Protein AF-A0A3D5SS56-F1 (afdb_monomer)

Mean predicted aligned error: 7.69 Å

Nearest PDB structures (foldseek):
  3blv-assembly1_C  TM=4.371E-01  e=1.198E-01  Saccharomyces cerevisiae
  8yqt-assembly1_D  TM=2.907E-01  e=1.670E+00  African swine fever virus
  7dy1-assembly1_D  TM=4.171E-01  e=3.932E+00  Thermosynechococcus vestitus BP-1
  4tl6-assembly1_B-2  TM=4.174E-01  e=7.598E+00  Synechococcus elongatus PCC 7942 = FACHB-805
  8db3-assembly1_C-2  TM=3.873E-01  e=9.258E+00  Cereibacter sphaeroides

Structure (mmCIF, N/CA/C/O backbone):
data_AF-A0A3D5SS56-F1
#
_entry.id   AF-A0A3D5SS56-F1
#
loop_
_atom_site.group_PDB
_atom_site.id
_atom_site.type_symbol
_atom_site.label_atom_id
_atom_site.label_alt_id
_atom_site.label_comp_id
_atom_site.label_asym_id
_atom_site.label_entity_id
_atom_site.label_seq_id
_atom_site.pdbx_PDB_ins_code
_atom_site.Cartn_x
_atom_site.Cartn_y
_atom_site.Cartn_z
_atom_site.occupancy
_atom_site.B_iso_or_equiv
_atom_site.auth_seq_id
_atom_site.auth_comp_id
_atom_site.auth_asym_id
_atom_site.auth_atom_id
_atom_site.pdbx_PDB_model_num
ATOM 1 N N . ILE A 1 1 ? -14.091 22.651 26.060 1.00 47.41 1 ILE A N 1
ATOM 2 C CA . ILE A 1 1 ? -13.361 22.319 24.807 1.00 47.41 1 ILE A CA 1
ATOM 3 C C . ILE A 1 1 ? -12.218 21.320 25.071 1.00 47.41 1 ILE A C 1
ATOM 5 O O . ILE A 1 1 ? -12.103 20.343 24.344 1.00 47.41 1 ILE A O 1
ATOM 9 N N . THR A 1 2 ? -11.465 21.450 26.170 1.00 50.41 2 THR A N 1
ATOM 10 C CA . THR A 1 2 ? -10.334 20.564 26.539 1.00 50.41 2 THR A CA 1
ATOM 11 C C . THR A 1 2 ? -10.692 19.084 26.781 1.00 50.41 2 THR A C 1
ATOM 13 O O . THR A 1 2 ? -9.918 18.195 26.436 1.00 50.41 2 THR A O 1
ATOM 16 N N . HIS A 1 3 ? -11.881 18.785 27.316 1.00 50.47 3 HIS A N 1
ATOM 17 C CA . HIS A 1 3 ? -12.261 17.410 27.681 1.00 50.47 3 HIS A CA 1
ATOM 18 C C . HIS A 1 3 ? -12.561 16.500 26.471 1.00 50.47 3 HIS A C 1
ATOM 20 O O . HIS A 1 3 ? -12.298 15.299 26.514 1.00 50.47 3 HIS A O 1
ATOM 26 N N . SER A 1 4 ? -13.074 17.065 25.372 1.00 55.06 4 SER A N 1
ATOM 27 C CA . SER A 1 4 ? -13.417 16.308 24.159 1.00 55.06 4 SER A CA 1
ATOM 28 C C . SER A 1 4 ? -12.174 15.941 23.343 1.00 55.06 4 SER A C 1
ATOM 30 O O . SER A 1 4 ? -12.079 14.816 22.855 1.00 55.06 4 SER A O 1
ATOM 32 N N . MET A 1 5 ? -11.185 16.841 23.268 1.00 58.41 5 MET A N 1
ATOM 33 C CA . MET A 1 5 ? -9.924 16.609 22.548 1.00 58.41 5 MET A CA 1
ATOM 34 C C . MET A 1 5 ? -9.080 15.501 23.184 1.00 58.41 5 MET A C 1
ATOM 36 O O . MET A 1 5 ? -8.569 14.641 22.468 1.00 58.41 5 MET A O 1
ATOM 40 N N . SER A 1 6 ? -9.019 15.452 24.520 1.00 63.62 6 SER A N 1
ATOM 41 C CA . SER A 1 6 ? -8.354 14.366 25.258 1.00 63.62 6 SER A CA 1
ATOM 42 C C . SER A 1 6 ? -8.931 12.989 24.894 1.00 63.62 6 SER A C 1
ATOM 44 O O . SER A 1 6 ? -8.192 12.034 24.649 1.00 63.62 6 SER A O 1
ATOM 46 N N . SER A 1 7 ? -10.259 12.898 24.739 1.00 73.94 7 SER A N 1
ATOM 47 C CA . SER A 1 7 ? -10.921 11.643 24.368 1.00 73.94 7 SER A CA 1
ATOM 48 C C . SER A 1 7 ? -10.642 11.204 22.923 1.00 73.94 7 SER A C 1
ATOM 50 O O . SER A 1 7 ? -10.479 10.011 22.669 1.00 73.94 7 SER A O 1
ATOM 52 N N . SER A 1 8 ? -10.552 12.144 21.976 1.00 79.88 8 SER A N 1
ATOM 53 C CA . SER A 1 8 ? -10.273 11.849 20.563 1.00 79.88 8 SER A CA 1
ATOM 54 C C . SER A 1 8 ? -8.823 11.417 20.347 1.00 79.88 8 SER A C 1
ATOM 56 O O . SER A 1 8 ? -8.581 10.418 19.673 1.00 79.88 8 SER A O 1
ATOM 58 N N . VAL A 1 9 ? -7.869 12.109 20.979 1.00 83.06 9 VAL A N 1
ATOM 59 C CA . VAL A 1 9 ? -6.441 11.747 20.958 1.00 83.06 9 VAL A CA 1
ATOM 60 C C . VAL A 1 9 ? -6.220 10.379 21.606 1.00 83.06 9 VAL A C 1
ATOM 62 O O . VAL A 1 9 ? -5.523 9.535 21.043 1.00 83.06 9 VAL A O 1
ATOM 65 N N . GLY A 1 10 ? -6.880 10.112 22.739 1.00 82.12 10 GLY A N 1
ATOM 66 C CA . GLY A 1 10 ? -6.831 8.808 23.404 1.00 82.12 10 GLY A CA 1
ATOM 67 C C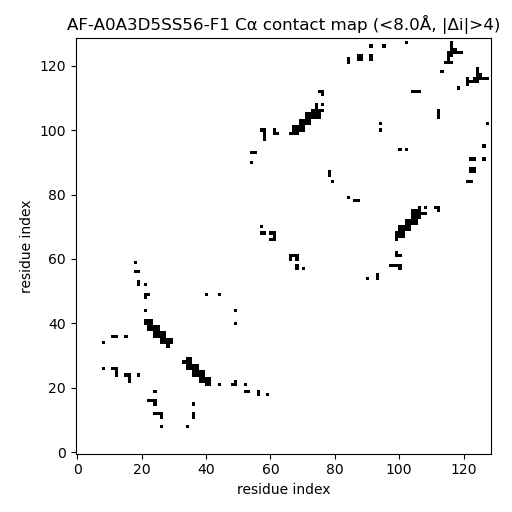 . GLY A 1 10 ? -7.354 7.669 22.522 1.00 82.12 10 GLY A C 1
ATOM 68 O O . GLY A 1 10 ? -6.677 6.654 22.361 1.00 82.12 10 GLY A O 1
ATOM 69 N N . LYS A 1 11 ? -8.515 7.857 21.878 1.00 84.31 11 LYS A N 1
ATOM 70 C CA . LYS A 1 11 ? -9.088 6.880 20.931 1.00 84.31 11 LYS A CA 1
ATOM 71 C C . LYS A 1 11 ? -8.197 6.646 19.713 1.00 84.31 11 LYS A C 1
ATOM 73 O O . LYS A 1 11 ? -8.113 5.516 19.223 1.00 84.31 11 LYS A O 1
ATOM 78 N N . LEU A 1 12 ? -7.551 7.700 19.215 1.00 84.00 12 LEU A N 1
ATOM 79 C CA . LEU A 1 12 ? -6.628 7.613 18.090 1.00 84.00 12 LEU A CA 1
ATOM 80 C C . LEU A 1 12 ? -5.409 6.764 18.477 1.00 84.00 12 LEU A C 1
ATOM 82 O O . LEU A 1 12 ? -5.118 5.781 17.800 1.00 84.00 12 LEU A O 1
ATOM 86 N N . LEU A 1 13 ? -4.779 7.047 19.622 1.00 86.50 13 LEU A N 1
ATOM 87 C CA . LEU A 1 13 ? -3.652 6.265 20.136 1.00 86.50 13 LEU A CA 1
ATOM 88 C C . LEU A 1 13 ? -4.022 4.793 20.388 1.00 86.50 13 LEU A C 1
ATOM 90 O O . LEU A 1 13 ? -3.267 3.895 20.017 1.00 86.50 13 LEU A O 1
ATOM 94 N N . GLU A 1 14 ? -5.186 4.527 20.986 1.00 86.88 14 GLU A N 1
ATOM 95 C CA . GLU A 1 14 ? -5.681 3.162 21.211 1.00 86.88 14 GLU A CA 1
ATOM 96 C C . GLU A 1 14 ? -5.901 2.421 19.885 1.00 86.88 14 GLU A C 1
ATOM 98 O O . GLU A 1 14 ? -5.541 1.251 19.738 1.00 86.88 14 GLU A O 1
ATOM 103 N N . THR A 1 15 ? -6.438 3.119 18.884 1.00 85.00 15 THR A N 1
ATOM 104 C CA . THR A 1 15 ? -6.607 2.569 17.539 1.00 85.00 15 THR A CA 1
ATOM 105 C C . THR A 1 15 ? -5.258 2.244 16.905 1.00 85.00 15 THR A C 1
ATOM 107 O O . THR A 1 15 ? -5.112 1.143 16.379 1.00 85.00 15 THR A O 1
ATOM 110 N N . GLY A 1 16 ? -4.266 3.130 17.030 1.00 84.31 16 GLY A N 1
ATOM 111 C CA . GLY A 1 16 ? -2.897 2.882 16.576 1.00 84.31 16 GLY A CA 1
ATOM 112 C C . GLY A 1 16 ? -2.292 1.636 17.223 1.00 84.31 16 GLY A C 1
ATOM 113 O O . GLY A 1 16 ? -1.866 0.729 16.516 1.00 84.31 16 GLY A O 1
ATOM 114 N N . LYS A 1 17 ? -2.341 1.528 18.557 1.00 86.19 17 LYS A N 1
ATOM 115 C CA . LYS A 1 17 ? -1.808 0.364 19.297 1.00 86.19 17 LYS A CA 1
ATOM 116 C C . LYS A 1 17 ? -2.480 -0.952 18.906 1.00 86.19 17 LYS A C 1
ATOM 118 O O . LYS A 1 17 ? -1.836 -1.994 18.877 1.00 86.19 17 LYS A O 1
ATOM 123 N N . ARG A 1 18 ? -3.781 -0.912 18.616 1.00 85.69 18 ARG A N 1
ATOM 124 C CA . ARG A 1 18 ? -4.559 -2.092 18.223 1.00 85.69 18 ARG A CA 1
ATOM 125 C C . ARG A 1 18 ? -4.282 -2.538 16.787 1.00 85.69 18 ARG A C 1
ATOM 127 O O . ARG A 1 18 ? -4.403 -3.724 16.499 1.00 85.69 18 ARG A O 1
ATOM 134 N N . LEU A 1 19 ? -4.000 -1.599 15.885 1.00 82.75 19 LEU A N 1
ATOM 135 C CA . LEU A 1 19 ? -3.706 -1.902 14.482 1.00 82.75 19 LEU A CA 1
ATOM 136 C C . LEU A 1 19 ? -2.243 -2.305 14.276 1.00 82.75 19 LEU A C 1
ATOM 138 O O . LEU A 1 19 ? -1.982 -3.193 13.467 1.00 82.75 19 LEU A O 1
ATOM 142 N N . PHE A 1 20 ? -1.331 -1.680 15.024 1.00 83.31 20 PHE A N 1
ATOM 143 C CA . PHE A 1 20 ? 0.111 -1.809 14.850 1.00 83.31 20 PHE A CA 1
ATOM 144 C C . PHE A 1 20 ? 0.794 -2.211 16.162 1.00 83.31 20 PHE A C 1
ATOM 146 O O . PHE A 1 20 ? 1.319 -1.380 16.899 1.00 83.31 20 PHE A O 1
ATOM 153 N N . SER A 1 21 ? 0.777 -3.507 16.450 1.00 79.88 21 SER A N 1
ATOM 154 C CA . SER A 1 21 ? 1.382 -4.118 17.637 1.00 79.88 21 SER A CA 1
ATOM 155 C C . SER A 1 21 ? 2.915 -4.129 17.614 1.00 79.88 21 SER A C 1
ATOM 157 O O . SER A 1 21 ? 3.540 -4.117 18.674 1.00 79.88 21 SER A O 1
ATOM 159 N N . ASN A 1 22 ? 3.528 -4.116 16.425 1.00 81.06 22 ASN A N 1
ATOM 160 C CA . ASN A 1 22 ? 4.983 -4.099 16.262 1.00 81.06 22 ASN A CA 1
ATOM 161 C C . ASN A 1 22 ? 5.566 -2.692 16.095 1.00 81.06 22 ASN A C 1
ATOM 163 O O . ASN A 1 22 ? 6.790 -2.533 16.130 1.00 81.06 22 ASN A O 1
ATOM 167 N N . LEU A 1 23 ? 4.712 -1.683 15.917 1.00 81.19 23 LEU A N 1
ATOM 168 C CA . LEU A 1 23 ? 5.110 -0.280 15.902 1.00 81.19 23 LEU A CA 1
ATOM 169 C C . LEU A 1 23 ? 4.882 0.344 17.281 1.00 81.19 23 LEU A C 1
ATOM 171 O O . LEU A 1 23 ? 4.079 -0.124 18.084 1.00 81.19 23 LEU A O 1
ATOM 175 N N . ALA A 1 24 ? 5.599 1.427 17.553 1.00 84.06 24 ALA A N 1
ATOM 176 C CA . ALA A 1 24 ? 5.411 2.278 18.717 1.00 84.06 24 ALA A CA 1
ATOM 177 C C . ALA A 1 24 ? 4.652 3.546 18.284 1.00 84.06 24 ALA A C 1
ATOM 179 O O . ALA A 1 24 ? 5.295 4.559 17.993 1.00 84.06 24 ALA A O 1
ATOM 180 N N . PRO A 1 25 ? 3.308 3.500 18.174 1.00 86.31 25 PRO A N 1
ATOM 181 C CA . PRO A 1 25 ? 2.522 4.667 17.808 1.00 86.31 25 PRO A CA 1
ATOM 182 C C . PRO A 1 25 ? 2.566 5.722 18.917 1.00 86.31 25 PRO A C 1
ATOM 184 O O . PRO A 1 25 ? 2.384 5.413 20.099 1.00 86.31 25 PRO A O 1
ATOM 187 N N . SER A 1 26 ? 2.738 6.976 18.526 1.00 87.44 26 SER A N 1
ATOM 188 C CA . SER A 1 26 ? 2.577 8.169 19.352 1.00 87.44 26 SER A CA 1
ATOM 189 C C . SER A 1 26 ? 1.642 9.150 18.645 1.00 87.44 26 SER A C 1
ATOM 191 O O . SER A 1 26 ? 1.452 9.081 17.433 1.00 87.44 26 SER A O 1
ATOM 193 N N . VAL A 1 27 ? 1.002 10.035 19.406 1.00 88.69 27 VAL A N 1
ATOM 194 C CA . VAL A 1 27 ? 0.148 11.087 18.845 1.00 88.69 27 VAL A CA 1
ATOM 195 C C . VAL A 1 27 ? 0.680 12.432 19.312 1.00 88.69 27 VAL A C 1
ATOM 197 O O . VAL A 1 27 ? 0.893 12.628 20.510 1.00 88.69 27 VAL A O 1
ATOM 200 N N . THR A 1 28 ? 0.906 13.330 18.365 1.00 87.56 28 THR A N 1
ATOM 201 C CA . THR A 1 28 ? 1.308 14.724 18.564 1.00 87.56 28 THR A CA 1
ATOM 202 C C . THR A 1 28 ? 0.200 15.644 18.060 1.00 87.56 28 THR A C 1
ATOM 204 O O . THR A 1 28 ? -0.781 15.191 17.470 1.00 87.56 28 THR A O 1
ATOM 207 N N . ILE A 1 29 ? 0.308 16.934 18.352 1.00 86.25 29 ILE A N 1
ATOM 208 C CA . ILE A 1 29 ? -0.568 17.963 17.792 1.00 86.25 29 ILE A CA 1
ATOM 209 C C . ILE A 1 29 ? 0.329 18.858 16.941 1.00 86.25 29 ILE A C 1
ATOM 211 O O . ILE A 1 29 ? 1.375 19.284 17.434 1.00 86.25 29 ILE A O 1
ATOM 215 N N . ASP A 1 30 ? -0.047 19.079 15.685 1.00 85.38 30 ASP A N 1
ATOM 216 C CA . ASP A 1 30 ? 0.683 19.966 14.778 1.00 85.38 30 ASP A CA 1
ATOM 217 C C . ASP A 1 30 ? 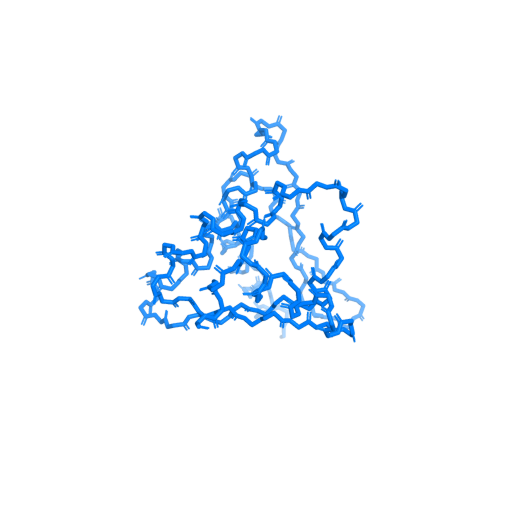0.447 21.453 15.112 1.00 85.38 30 ASP A C 1
ATOM 219 O O . ASP A 1 30 ? -0.326 21.806 16.010 1.00 85.38 30 ASP A O 1
ATOM 223 N N . GLU A 1 31 ? 1.122 22.350 14.389 1.00 85.06 31 GLU A N 1
ATOM 224 C CA . GLU A 1 31 ? 1.011 23.804 14.594 1.00 85.06 31 GLU A CA 1
ATOM 225 C C . GLU A 1 31 ? -0.405 24.353 14.324 1.00 85.06 31 GLU A C 1
ATOM 227 O O . GLU A 1 31 ? -0.760 25.436 14.788 1.00 85.06 31 GLU A O 1
ATOM 232 N N . GLU A 1 32 ? -1.244 23.587 13.625 1.00 87.06 32 GLU A N 1
ATOM 233 C CA . GLU A 1 32 ? -2.618 23.930 13.251 1.00 87.06 32 GLU A CA 1
ATOM 234 C C . GLU A 1 32 ? -3.649 23.342 14.231 1.00 87.06 32 GLU A C 1
ATOM 236 O O . GLU A 1 32 ? -4.860 23.521 14.060 1.00 87.06 32 GLU A O 1
ATOM 241 N N . GLY A 1 33 ? -3.188 22.648 15.276 1.00 83.00 33 GLY A N 1
ATOM 242 C CA . GLY A 1 33 ? -4.034 22.031 16.291 1.00 83.00 33 GLY A CA 1
ATOM 243 C C . GLY A 1 33 ? -4.641 20.689 15.874 1.00 83.00 33 GLY A C 1
ATOM 244 O O . GLY A 1 33 ? -5.535 20.189 16.569 1.00 83.00 33 GLY A O 1
ATOM 245 N N . LYS A 1 34 ? -4.196 20.088 14.764 1.00 84.00 34 LYS A N 1
ATOM 246 C CA . LYS A 1 34 ? -4.678 18.784 14.298 1.00 84.00 34 LYS A CA 1
ATOM 247 C C . LYS A 1 34 ? -3.840 17.658 14.915 1.00 84.00 34 LYS A C 1
ATOM 249 O O . LYS A 1 34 ? -2.624 17.777 15.051 1.00 84.00 34 LYS A O 1
ATOM 254 N N . PRO A 1 35 ? -4.477 16.545 15.318 1.00 83.19 35 PRO A N 1
ATOM 255 C CA . PRO A 1 35 ? -3.757 15.396 15.837 1.00 83.19 35 PRO A CA 1
ATOM 256 C C . PRO A 1 35 ? -3.024 14.663 14.707 1.00 83.19 35 PRO A C 1
ATOM 258 O O . PRO A 1 35 ? -3.639 14.245 13.727 1.00 83.19 35 PRO A O 1
ATOM 261 N N . GLU A 1 36 ? -1.730 14.440 14.895 1.00 84.81 36 GLU A N 1
ATOM 262 C CA . GLU A 1 36 ? -0.862 13.684 13.997 1.00 84.81 36 GLU A CA 1
ATOM 263 C C . GLU A 1 36 ? -0.431 12.383 14.681 1.00 84.81 36 GLU A C 1
ATOM 265 O O . GLU A 1 36 ? -0.070 12.376 15.858 1.00 84.81 36 GLU A O 1
ATOM 270 N N . MET A 1 37 ? -0.481 11.262 13.960 1.00 84.19 37 MET A N 1
ATOM 271 C CA . MET A 1 37 ? -0.012 9.974 14.467 1.00 84.19 37 MET A CA 1
ATOM 272 C C . MET A 1 37 ? 1.357 9.646 13.883 1.00 84.19 37 MET A C 1
ATOM 274 O O . MET A 1 37 ? 1.510 9.513 12.673 1.00 84.19 37 MET A O 1
ATOM 278 N N . ASN A 1 38 ? 2.318 9.433 14.771 1.00 84.81 38 ASN A N 1
ATOM 279 C CA . ASN A 1 38 ? 3.685 9.063 14.454 1.00 84.81 38 ASN A CA 1
ATOM 280 C C . ASN A 1 38 ? 3.940 7.605 14.843 1.00 84.81 38 ASN A C 1
ATOM 282 O O . ASN A 1 38 ? 3.365 7.104 15.807 1.00 84.81 38 ASN A O 1
ATOM 286 N N . PHE A 1 39 ? 4.817 6.915 14.117 1.00 82.56 39 PHE A N 1
ATOM 287 C CA . PHE A 1 39 ? 5.152 5.517 14.392 1.00 82.56 39 PHE A CA 1
ATOM 288 C C . PHE A 1 39 ? 6.661 5.343 14.532 1.00 82.56 39 PHE A C 1
ATOM 290 O O . PHE A 1 39 ? 7.410 5.540 13.579 1.00 82.56 39 PHE A O 1
ATOM 297 N N . GLY A 1 40 ? 7.109 4.942 15.721 1.00 79.56 40 GLY A N 1
ATOM 298 C CA . GLY A 1 40 ? 8.467 4.443 15.936 1.00 79.56 40 GLY A CA 1
ATOM 299 C C . GLY A 1 40 ? 8.556 2.928 15.739 1.00 79.56 40 GLY A C 1
ATOM 300 O O . GLY A 1 40 ? 7.546 2.226 15.741 1.00 79.56 40 GLY A O 1
ATOM 301 N N . PHE A 1 41 ? 9.772 2.395 15.636 1.00 70.44 41 PHE A N 1
ATOM 302 C CA . PHE A 1 41 ? 9.996 0.952 15.739 1.00 70.44 41 PHE A CA 1
ATOM 303 C C . PHE A 1 41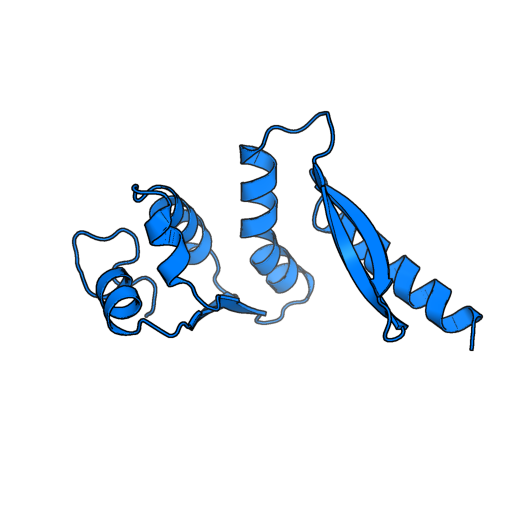 ? 10.090 0.544 17.211 1.00 70.44 41 PHE A C 1
ATOM 305 O O . PHE A 1 41 ? 10.822 1.161 17.989 1.00 70.44 41 PHE A O 1
ATOM 312 N N . SER A 1 42 ? 9.376 -0.512 17.605 1.00 65.50 42 SER A N 1
ATOM 313 C CA . SER A 1 42 ? 9.612 -1.140 18.905 1.00 65.50 42 SER A CA 1
ATOM 314 C C . SER A 1 42 ? 10.978 -1.835 18.882 1.00 65.50 42 SER A C 1
ATOM 316 O O . SER A 1 42 ? 11.293 -2.545 17.929 1.00 65.50 42 SER A O 1
ATOM 318 N N . LYS A 1 43 ? 11.796 -1.661 19.931 1.00 60.16 43 LYS A N 1
ATOM 319 C CA . LYS A 1 43 ? 13.176 -2.197 20.023 1.00 60.16 43 LYS A CA 1
ATOM 320 C C . LYS A 1 43 ? 13.283 -3.726 19.865 1.00 60.16 43 LYS A C 1
ATOM 322 O O . LYS A 1 43 ? 14.391 -4.238 19.746 1.00 60.16 43 LYS A O 1
ATOM 327 N N . HIS A 1 44 ? 12.161 -4.444 19.882 1.00 60.84 44 HIS A N 1
ATOM 328 C CA . HIS A 1 44 ? 12.097 -5.905 19.860 1.00 60.84 44 HIS A CA 1
ATOM 329 C C . HIS A 1 44 ? 11.630 -6.502 18.527 1.00 60.84 44 HIS A C 1
ATOM 331 O O . HIS A 1 44 ? 11.652 -7.724 18.388 1.00 60.84 44 HIS A O 1
ATOM 337 N N . THR A 1 45 ? 11.247 -5.683 17.541 1.00 59.16 45 THR A N 1
ATOM 338 C CA . THR A 1 45 ? 10.731 -6.185 16.261 1.00 59.16 45 THR A CA 1
ATOM 339 C C . THR A 1 45 ? 11.662 -5.840 15.108 1.00 59.16 45 THR A C 1
ATOM 341 O O . THR A 1 45 ? 12.062 -4.691 14.931 1.00 59.16 45 THR A O 1
ATOM 344 N N . GLY A 1 46 ? 11.999 -6.837 14.287 1.00 63.50 46 GLY A N 1
ATOM 345 C CA . GLY A 1 46 ? 12.708 -6.601 13.030 1.00 63.50 46 GLY A CA 1
ATOM 346 C C . GLY A 1 46 ? 11.881 -5.760 12.047 1.00 63.50 46 GLY A C 1
ATOM 347 O O . GLY A 1 46 ? 10.654 -5.705 12.127 1.00 63.50 46 GLY A O 1
ATOM 348 N N . LEU A 1 47 ? 12.555 -5.148 11.069 1.00 68.69 47 LEU A N 1
ATOM 349 C CA . LEU A 1 47 ? 11.929 -4.317 10.028 1.00 68.69 47 LEU A CA 1
ATOM 350 C C . LEU A 1 47 ? 10.894 -5.074 9.177 1.00 68.69 47 LEU A C 1
ATOM 352 O O . LEU A 1 47 ? 9.888 -4.493 8.777 1.00 68.69 47 LEU A O 1
ATOM 356 N N . ALA A 1 48 ? 11.119 -6.363 8.899 1.00 70.38 48 ALA A N 1
ATOM 357 C CA . ALA A 1 48 ? 10.246 -7.124 8.002 1.00 70.38 48 ALA A CA 1
ATOM 358 C C . ALA A 1 48 ? 8.851 -7.412 8.609 1.00 70.38 48 ALA A C 1
ATOM 360 O O . ALA A 1 48 ? 7.862 -7.091 7.953 1.00 70.38 48 ALA A O 1
ATOM 361 N N . PRO A 1 49 ? 8.723 -7.907 9.861 1.00 70.12 49 PRO A N 1
ATOM 362 C CA . PRO A 1 49 ? 7.415 -8.035 10.514 1.00 70.12 49 PRO A CA 1
ATOM 363 C C . PRO A 1 49 ? 6.638 -6.716 10.632 1.00 70.12 49 PRO A C 1
ATOM 365 O O . PRO A 1 49 ? 5.417 -6.709 10.491 1.00 70.12 49 PRO A O 1
ATOM 368 N N . ALA A 1 50 ? 7.338 -5.598 10.859 1.00 75.38 50 ALA A N 1
ATOM 369 C CA . ALA A 1 50 ? 6.711 -4.281 10.940 1.00 75.38 50 ALA A CA 1
ATOM 370 C C . ALA A 1 50 ? 6.114 -3.845 9.590 1.00 75.38 50 ALA A C 1
ATOM 372 O O . ALA A 1 50 ? 4.990 -3.351 9.542 1.00 75.38 50 ALA A O 1
ATOM 373 N N . LEU A 1 51 ? 6.833 -4.071 8.485 1.00 79.19 51 LEU A N 1
ATOM 374 C CA . LEU A 1 51 ? 6.335 -3.770 7.142 1.00 79.19 51 LEU A CA 1
ATOM 375 C C . LEU A 1 51 ? 5.111 -4.624 6.781 1.00 79.19 51 LEU A C 1
ATOM 377 O O . LEU A 1 51 ? 4.142 -4.105 6.232 1.00 79.19 51 LEU A O 1
ATOM 381 N N . ASP A 1 52 ? 5.139 -5.913 7.112 1.00 83.31 52 ASP A N 1
ATOM 382 C CA . ASP A 1 52 ? 4.027 -6.828 6.839 1.00 83.31 52 ASP A CA 1
ATOM 383 C C . ASP A 1 52 ? 2.767 -6.402 7.592 1.00 83.31 52 ASP A C 1
ATOM 385 O O . ASP A 1 52 ? 1.684 -6.345 7.014 1.00 83.31 52 ASP A O 1
ATOM 389 N N . GLU A 1 53 ? 2.906 -6.006 8.857 1.00 84.69 53 GLU A N 1
ATOM 390 C CA . GLU A 1 53 ? 1.785 -5.485 9.634 1.00 84.69 53 GLU A CA 1
ATOM 391 C C . GLU A 1 53 ? 1.189 -4.212 9.023 1.00 84.69 53 GLU A C 1
ATOM 393 O O . GLU A 1 53 ? -0.039 -4.091 8.936 1.00 84.69 53 GLU A O 1
ATOM 398 N N . VAL A 1 54 ? 2.037 -3.290 8.560 1.00 87.12 54 VAL A N 1
ATOM 399 C CA . VAL A 1 54 ? 1.583 -2.065 7.891 1.00 87.12 54 VAL A CA 1
ATOM 400 C C . VAL A 1 54 ? 0.797 -2.395 6.630 1.00 87.12 54 VAL A C 1
ATOM 402 O O . VAL A 1 54 ? -0.315 -1.895 6.451 1.00 87.12 54 VAL A O 1
ATOM 405 N N . LEU A 1 55 ? 1.339 -3.267 5.781 1.00 88.94 55 LEU A N 1
ATOM 406 C CA . LEU A 1 55 ? 0.717 -3.609 4.508 1.00 88.94 55 LEU A CA 1
ATOM 407 C C . LEU A 1 55 ? -0.608 -4.364 4.685 1.00 88.94 55 LEU A C 1
ATOM 409 O O . LEU A 1 55 ? -1.515 -4.132 3.896 1.00 88.94 55 LEU A O 1
ATOM 413 N N . GLU A 1 56 ? -0.761 -5.183 5.730 1.00 91.56 56 GLU A N 1
ATOM 414 C CA . GLU A 1 56 ? -1.995 -5.932 6.045 1.00 91.56 56 GLU A CA 1
ATOM 415 C C . GLU A 1 56 ? -3.085 -5.079 6.723 1.00 91.56 56 GLU A C 1
ATOM 417 O O . GLU A 1 56 ? -4.266 -5.443 6.761 1.00 91.56 56 GLU A O 1
ATOM 422 N N . THR A 1 57 ? -2.721 -3.923 7.281 1.00 91.19 57 THR A N 1
ATOM 423 C CA . THR A 1 57 ? -3.640 -3.093 8.074 1.00 91.19 57 THR A CA 1
ATOM 424 C C . THR A 1 57 ? -4.915 -2.672 7.325 1.00 91.19 57 THR A C 1
ATOM 426 O O . THR A 1 57 ? -5.997 -2.797 7.910 1.00 91.19 57 THR A O 1
ATOM 429 N N . PRO A 1 58 ? -4.876 -2.246 6.046 1.00 92.88 58 PRO A N 1
ATOM 430 C CA . PRO A 1 58 ? -6.087 -1.921 5.290 1.00 92.88 58 PRO A CA 1
ATOM 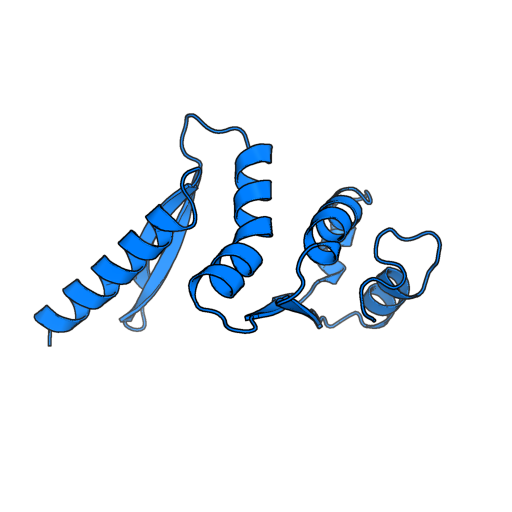431 C C . PRO A 1 58 ? -7.100 -3.072 5.235 1.00 92.88 58 PRO A C 1
ATOM 433 O O . PRO A 1 58 ? -8.297 -2.848 5.429 1.00 92.88 58 PRO A O 1
ATOM 436 N N . ALA A 1 59 ? -6.636 -4.310 5.035 1.00 93.31 59 ALA A N 1
ATOM 437 C CA . ALA A 1 59 ? -7.503 -5.485 5.002 1.00 93.31 59 ALA A CA 1
ATOM 438 C C . ALA A 1 59 ? -8.105 -5.786 6.381 1.00 93.31 59 ALA A C 1
ATOM 440 O O . ALA A 1 59 ? -9.301 -6.073 6.477 1.00 93.31 59 ALA A O 1
ATOM 441 N N . LYS A 1 60 ? -7.318 -5.640 7.457 1.00 92.19 60 LYS A N 1
ATOM 442 C CA . LYS A 1 60 ? -7.816 -5.770 8.839 1.00 92.19 60 LYS A CA 1
ATOM 443 C C . LYS A 1 60 ? -8.914 -4.750 9.144 1.00 92.19 60 LYS A C 1
ATOM 445 O O . LYS A 1 60 ? -9.929 -5.111 9.738 1.00 92.19 60 LYS A O 1
ATOM 450 N N . ILE A 1 61 ? -8.742 -3.493 8.724 1.00 91.00 61 ILE A N 1
ATOM 451 C CA . ILE A 1 61 ? -9.754 -2.436 8.892 1.00 91.00 61 ILE A CA 1
ATOM 452 C C . ILE A 1 61 ? -11.026 -2.793 8.117 1.00 91.00 61 ILE A C 1
ATOM 454 O O . ILE A 1 61 ? -12.118 -2.759 8.689 1.00 91.00 61 ILE A O 1
ATOM 458 N N . ALA A 1 62 ? -10.884 -3.182 6.847 1.00 93.81 62 ALA A N 1
ATOM 459 C CA . ALA A 1 62 ? -12.007 -3.554 5.991 1.00 93.81 62 ALA A CA 1
ATOM 460 C C . ALA A 1 62 ? -12.820 -4.722 6.577 1.00 93.81 62 ALA A C 1
ATOM 462 O O . ALA A 1 62 ? -14.049 -4.659 6.641 1.00 93.81 62 ALA A O 1
ATOM 463 N N . ALA A 1 63 ? -12.135 -5.763 7.063 1.00 92.12 63 ALA A N 1
ATOM 464 C CA . ALA A 1 63 ? -12.758 -6.928 7.684 1.00 92.12 63 ALA A CA 1
ATOM 465 C C . ALA A 1 63 ? -13.447 -6.583 9.010 1.00 92.12 63 ALA A C 1
ATOM 467 O O . ALA A 1 63 ? -14.588 -6.979 9.231 1.00 92.12 63 ALA A O 1
ATOM 468 N N . LYS A 1 64 ? -12.783 -5.811 9.880 1.00 90.31 64 LYS A N 1
ATOM 469 C CA . LYS A 1 64 ? -13.303 -5.462 11.208 1.00 90.31 64 LYS A CA 1
ATOM 470 C C . LYS A 1 64 ? -14.578 -4.622 11.149 1.00 90.31 64 LYS A C 1
ATOM 472 O O . LYS A 1 64 ? -15.451 -4.779 11.996 1.00 90.31 64 LYS A O 1
ATOM 477 N N . HIS A 1 65 ? -14.649 -3.693 10.202 1.00 90.88 65 HIS A N 1
ATOM 478 C CA . HIS A 1 65 ? -15.761 -2.749 10.100 1.00 90.88 65 HIS A CA 1
ATOM 479 C C . HIS A 1 65 ? -16.811 -3.154 9.064 1.00 90.88 65 HIS A C 1
ATOM 481 O O . HIS A 1 65 ? -17.808 -2.449 8.926 1.00 90.88 65 HIS A O 1
ATOM 487 N N . ASP A 1 66 ? -16.584 -4.256 8.346 1.00 92.31 66 ASP A N 1
ATOM 488 C CA . ASP A 1 66 ? -17.381 -4.686 7.198 1.00 92.31 66 ASP A CA 1
ATOM 489 C C . ASP A 1 66 ? -17.593 -3.556 6.170 1.00 92.31 66 ASP A C 1
ATOM 491 O O . ASP A 1 66 ? -18.698 -3.266 5.714 1.00 92.31 66 ASP A O 1
ATOM 495 N N . ARG A 1 67 ? -16.503 -2.854 5.835 1.00 92.69 67 ARG A N 1
ATOM 496 C CA . ARG A 1 67 ? -16.497 -1.737 4.878 1.00 92.69 67 ARG A CA 1
ATOM 497 C C . ARG A 1 67 ? -15.453 -1.960 3.796 1.00 92.69 67 ARG A C 1
ATOM 499 O O . ARG A 1 67 ? -14.421 -2.578 4.037 1.00 92.69 67 ARG A O 1
ATOM 506 N N . ASN A 1 68 ? -15.704 -1.385 2.625 1.00 94.69 68 ASN A N 1
ATOM 507 C CA . ASN A 1 68 ? -14.682 -1.258 1.594 1.00 94.69 68 ASN A CA 1
ATOM 508 C C . ASN A 1 68 ? -13.723 -0.122 1.968 1.00 94.69 68 ASN A C 1
ATOM 510 O O . ASN A 1 68 ? -14.163 0.953 2.377 1.00 94.69 68 ASN A O 1
ATOM 514 N N . VAL A 1 69 ? -12.424 -0.364 1.822 1.00 95.38 69 VAL A N 1
ATOM 515 C CA . VAL A 1 69 ? -11.355 0.609 2.086 1.00 95.38 69 VAL A CA 1
ATOM 516 C C . VAL A 1 69 ? -10.716 1.013 0.762 1.00 95.38 69 VAL A C 1
ATOM 518 O O . VAL A 1 69 ? -10.534 0.176 -0.118 1.00 95.38 69 VAL A O 1
ATOM 521 N N . VAL A 1 70 ? -10.359 2.287 0.617 1.00 95.56 70 VAL A N 1
ATOM 522 C CA . VAL A 1 70 ? -9.589 2.783 -0.530 1.00 95.56 70 VAL A CA 1
ATOM 523 C C . VAL A 1 70 ? -8.243 3.280 -0.024 1.00 95.56 70 VAL A C 1
ATOM 525 O O . VAL A 1 70 ? -8.198 4.107 0.884 1.00 95.56 70 VAL A O 1
ATOM 528 N N . ILE A 1 71 ? -7.159 2.772 -0.603 1.00 94.38 71 ILE A N 1
ATOM 529 C CA . ILE A 1 71 ? -5.794 3.232 -0.346 1.00 94.38 71 ILE A CA 1
ATOM 530 C C . ILE A 1 71 ? -5.298 3.976 -1.577 1.00 94.38 71 ILE A C 1
ATOM 532 O O . ILE A 1 71 ? -5.356 3.452 -2.690 1.00 94.38 71 ILE A O 1
ATOM 536 N N . VAL A 1 72 ? -4.800 5.190 -1.366 1.00 95.06 72 VAL A N 1
ATOM 537 C CA . VAL A 1 72 ? -4.226 6.028 -2.417 1.00 95.06 72 VAL A CA 1
ATOM 538 C C . VAL A 1 72 ? -2.726 6.124 -2.183 1.00 95.06 72 VAL A C 1
ATOM 540 O O . VAL A 1 72 ? -2.291 6.619 -1.147 1.00 95.06 72 VAL A O 1
ATOM 543 N N . PHE A 1 73 ? -1.943 5.638 -3.140 1.00 93.31 73 PHE A N 1
ATOM 544 C CA . PHE A 1 73 ? -0.501 5.835 -3.180 1.00 93.31 73 PHE A CA 1
ATOM 545 C C . PHE A 1 73 ? -0.199 6.991 -4.125 1.00 93.31 73 PHE A C 1
ATOM 547 O O . PHE A 1 73 ? -0.309 6.824 -5.339 1.00 93.31 73 PHE A O 1
ATOM 554 N N . ASP A 1 74 ? 0.155 8.148 -3.575 1.00 94.50 74 ASP A N 1
ATOM 555 C CA . ASP A 1 74 ? 0.667 9.265 -4.368 1.00 94.50 74 ASP A CA 1
ATOM 556 C C . ASP A 1 74 ? 2.168 9.111 -4.635 1.00 94.50 74 ASP A C 1
ATOM 558 O O . ASP A 1 74 ? 2.874 8.446 -3.877 1.00 94.50 74 ASP A O 1
ATOM 562 N N . GLU A 1 75 ? 2.637 9.688 -5.742 1.00 95.38 75 GLU A N 1
ATOM 563 C CA . GLU A 1 75 ? 4.025 9.600 -6.209 1.00 95.38 75 GLU A CA 1
ATOM 564 C C . GLU A 1 75 ? 4.584 8.164 -6.223 1.00 95.38 75 GLU A C 1
ATOM 566 O O . GLU A 1 75 ? 5.764 7.915 -5.963 1.00 95.38 75 GLU A O 1
ATOM 571 N N . PHE A 1 76 ? 3.743 7.190 -6.582 1.00 94.62 76 PHE A N 1
ATOM 572 C CA . PHE A 1 76 ? 4.074 5.771 -6.466 1.00 94.62 76 PHE A CA 1
ATOM 573 C C . PHE A 1 76 ? 5.327 5.367 -7.258 1.00 94.62 76 PHE A C 1
ATOM 575 O O . PHE A 1 76 ? 6.041 4.446 -6.869 1.00 94.62 76 PHE A O 1
ATOM 582 N N . GLN A 1 77 ? 5.652 6.083 -8.337 1.00 93.56 77 GLN A N 1
ATOM 583 C CA . GLN A 1 77 ? 6.881 5.884 -9.109 1.00 93.56 77 GLN A CA 1
ATOM 584 C C . GLN A 1 77 ? 8.177 5.996 -8.287 1.00 93.56 77 GLN A C 1
ATOM 586 O O . GLN A 1 77 ? 9.196 5.479 -8.740 1.00 93.56 77 GLN A O 1
ATOM 591 N N . GLN A 1 78 ? 8.172 6.644 -7.114 1.00 94.00 78 GLN A N 1
ATOM 592 C CA . GLN A 1 78 ? 9.364 6.779 -6.265 1.00 94.00 78 GLN A CA 1
ATOM 593 C C . GLN A 1 78 ? 9.900 5.424 -5.795 1.00 94.00 78 GLN A C 1
ATOM 595 O O . GLN A 1 78 ? 11.099 5.270 -5.586 1.00 94.00 78 GLN A O 1
ATOM 600 N N . VAL A 1 79 ? 9.060 4.384 -5.728 1.00 91.19 79 VAL A N 1
ATOM 601 C CA . VAL A 1 79 ? 9.522 3.030 -5.369 1.00 91.19 79 VAL A CA 1
ATOM 602 C C . VAL A 1 79 ? 10.539 2.455 -6.365 1.00 91.19 79 VAL A C 1
ATOM 604 O O . VAL A 1 79 ? 11.238 1.497 -6.047 1.00 91.19 79 VAL A O 1
ATOM 607 N N . LEU A 1 80 ? 10.652 3.033 -7.566 1.00 89.62 80 LEU A N 1
ATOM 608 C CA . LEU A 1 80 ? 11.660 2.654 -8.558 1.00 89.62 80 LEU A CA 1
ATOM 609 C C . LEU A 1 80 ? 13.076 3.102 -8.170 1.00 89.62 80 LEU A C 1
ATOM 611 O O . LEU A 1 80 ? 14.050 2.533 -8.662 1.00 89.62 80 LEU A O 1
ATOM 615 N N . GLU A 1 81 ? 13.205 4.086 -7.279 1.00 91.00 81 GLU A N 1
ATOM 616 C CA . GLU A 1 81 ? 14.492 4.646 -6.850 1.00 91.00 81 GLU A CA 1
ATOM 617 C C . GLU A 1 81 ? 15.300 3.663 -5.989 1.00 91.00 81 GLU A C 1
ATOM 619 O O . GLU A 1 81 ? 16.524 3.746 -5.937 1.00 91.00 81 GLU A O 1
ATOM 624 N N . TYR A 1 82 ? 14.649 2.651 -5.403 1.00 85.69 82 TYR A N 1
ATOM 625 C CA . TYR A 1 82 ? 15.316 1.582 -4.649 1.00 85.69 82 TYR A CA 1
ATOM 626 C C . TYR A 1 82 ? 16.145 0.619 -5.526 1.00 85.69 82 TYR A C 1
ATOM 628 O O . TYR A 1 82 ? 16.795 -0.290 -5.002 1.00 85.69 82 TYR A O 1
ATOM 636 N N . GLY A 1 83 ? 16.117 0.777 -6.856 1.00 82.69 83 GLY A N 1
ATOM 637 C CA . GLY A 1 83 ? 16.992 0.069 -7.799 1.00 82.69 83 GLY A CA 1
ATOM 638 C C . GLY A 1 83 ? 16.716 -1.431 -7.963 1.00 82.69 83 GLY A C 1
ATOM 639 O O . GLY A 1 83 ? 17.443 -2.114 -8.680 1.00 82.69 83 GLY A O 1
ATOM 640 N N . ASN A 1 84 ? 15.680 -1.969 -7.317 1.00 89.56 84 ASN A N 1
ATOM 641 C CA . ASN A 1 84 ? 15.257 -3.361 -7.447 1.00 89.56 84 ASN A CA 1
ATOM 642 C C . ASN A 1 84 ? 13.731 -3.490 -7.341 1.00 89.56 84 ASN A C 1
ATOM 644 O O . ASN A 1 84 ? 13.038 -2.572 -6.915 1.00 89.56 84 ASN A O 1
ATOM 648 N N . ASP A 1 85 ? 13.213 -4.659 -7.710 1.00 89.75 85 ASP A N 1
ATOM 649 C CA . ASP A 1 85 ? 11.776 -4.920 -7.815 1.00 89.75 85 ASP A CA 1
ATOM 650 C C . ASP A 1 85 ? 11.151 -5.517 -6.537 1.00 89.75 85 ASP A C 1
ATOM 652 O O . ASP A 1 85 ? 9.994 -5.950 -6.546 1.00 89.75 85 ASP A O 1
ATOM 656 N N . ARG A 1 86 ? 11.893 -5.554 -5.417 1.00 89.56 86 ARG A N 1
ATOM 657 C CA . ARG A 1 86 ? 11.437 -6.192 -4.167 1.00 89.56 86 ARG A CA 1
ATOM 658 C C . ARG A 1 86 ? 10.201 -5.512 -3.597 1.00 89.56 86 ARG A C 1
ATOM 660 O O . ARG A 1 86 ? 9.300 -6.206 -3.132 1.00 89.56 86 ARG A O 1
ATOM 667 N N . VAL A 1 87 ? 10.150 -4.180 -3.653 1.00 89.44 87 VAL A N 1
ATOM 668 C CA . VAL A 1 87 ? 9.008 -3.398 -3.155 1.00 89.44 87 VAL A CA 1
ATOM 669 C C . VAL A 1 87 ? 7.752 -3.729 -3.956 1.00 89.44 87 VAL A C 1
ATOM 671 O O . VAL A 1 87 ? 6.722 -4.063 -3.376 1.00 89.44 87 VAL A O 1
ATOM 674 N N . GLU A 1 88 ? 7.851 -3.744 -5.286 1.00 92.25 88 GLU A N 1
ATOM 675 C CA . GLU A 1 88 ? 6.737 -4.100 -6.168 1.00 92.25 88 GLU A CA 1
ATOM 676 C C . GLU A 1 88 ? 6.272 -5.547 -5.958 1.00 92.25 88 GLU A C 1
ATOM 678 O O . GLU A 1 88 ? 5.070 -5.800 -5.874 1.00 92.25 88 GLU A O 1
ATOM 683 N N . LYS A 1 89 ? 7.206 -6.502 -5.827 1.00 92.69 89 LYS A N 1
ATOM 684 C CA . LYS A 1 89 ? 6.888 -7.911 -5.535 1.00 92.69 89 LYS A CA 1
ATOM 685 C C . LYS A 1 89 ? 6.161 -8.061 -4.207 1.00 92.69 89 LYS A C 1
ATOM 687 O O . LYS A 1 89 ? 5.141 -8.749 -4.143 1.00 92.69 89 LYS A O 1
ATOM 692 N N . LYS A 1 90 ? 6.672 -7.415 -3.155 1.00 91.06 90 LYS A N 1
ATOM 693 C CA . LYS A 1 90 ? 6.060 -7.471 -1.830 1.00 91.06 90 LYS A CA 1
ATOM 694 C C . LYS A 1 90 ? 4.665 -6.864 -1.865 1.00 91.06 90 LYS A C 1
ATOM 696 O O . LYS A 1 90 ? 3.722 -7.514 -1.421 1.00 91.06 90 LYS A O 1
ATOM 701 N N . LEU A 1 91 ? 4.518 -5.689 -2.474 1.00 91.56 91 LEU A N 1
ATOM 702 C CA . LEU A 1 91 ? 3.223 -5.039 -2.609 1.00 91.56 91 LEU A CA 1
ATOM 703 C C . LEU A 1 91 ? 2.230 -5.920 -3.372 1.00 91.56 91 LEU A C 1
ATOM 705 O O . LEU A 1 91 ? 1.150 -6.174 -2.848 1.00 91.56 91 LEU A O 1
ATOM 709 N N . ARG A 1 92 ? 2.611 -6.479 -4.534 1.00 92.31 92 ARG A N 1
ATOM 710 C CA . ARG A 1 92 ? 1.759 -7.424 -5.281 1.00 92.31 92 ARG A CA 1
ATOM 711 C C . ARG A 1 92 ? 1.299 -8.584 -4.410 1.00 92.31 92 ARG A C 1
ATOM 713 O O . ARG A 1 92 ? 0.118 -8.922 -4.437 1.00 92.31 92 ARG A O 1
ATOM 720 N N . SER A 1 93 ? 2.224 -9.188 -3.662 1.00 91.88 93 SER A N 1
ATOM 721 C CA . SER A 1 93 ? 1.925 -10.364 -2.841 1.00 91.88 93 SER A CA 1
ATOM 722 C C . SER A 1 93 ? 0.853 -10.093 -1.781 1.00 91.88 93 SER A C 1
ATOM 724 O O . SER A 1 93 ? 0.070 -10.992 -1.484 1.00 91.88 93 SER A O 1
ATOM 726 N N . VAL A 1 94 ? 0.787 -8.854 -1.280 1.00 91.06 94 VAL A N 1
ATOM 727 C CA . VAL A 1 94 ? -0.196 -8.412 -0.287 1.00 91.06 94 VAL A CA 1
ATOM 728 C C . VAL A 1 94 ? -1.505 -7.993 -0.957 1.00 91.06 94 VAL A C 1
ATOM 730 O O . VAL A 1 94 ? -2.553 -8.585 -0.699 1.00 91.06 94 VAL A O 1
ATOM 733 N N . ILE A 1 95 ? -1.461 -7.028 -1.885 1.00 90.81 95 ILE A N 1
ATOM 734 C CA . ILE A 1 95 ? -2.679 -6.417 -2.447 1.00 90.81 95 ILE A CA 1
ATOM 735 C C . ILE A 1 95 ? -3.569 -7.424 -3.183 1.00 90.81 95 ILE A C 1
ATOM 737 O O . ILE A 1 95 ? -4.788 -7.287 -3.160 1.00 90.81 95 ILE A O 1
ATOM 741 N N . GLN A 1 96 ? -2.994 -8.472 -3.788 1.00 90.38 96 GLN A N 1
ATOM 742 C CA . GLN A 1 96 ? -3.766 -9.497 -4.502 1.00 90.38 96 GLN A CA 1
ATOM 743 C C . GLN A 1 96 ? -4.724 -10.284 -3.586 1.00 90.38 96 GLN A C 1
ATOM 745 O O . GLN A 1 96 ? -5.717 -10.836 -4.062 1.00 90.38 96 GLN A O 1
ATOM 750 N N . ASN A 1 97 ? -4.447 -10.330 -2.278 1.00 91.38 97 ASN A N 1
ATOM 751 C CA . ASN A 1 97 ? -5.273 -11.025 -1.291 1.00 91.38 97 ASN A CA 1
ATOM 752 C C . ASN A 1 97 ? -6.361 -10.120 -0.690 1.00 91.38 97 ASN A C 1
ATOM 754 O O . ASN A 1 97 ? -7.271 -10.597 -0.008 1.00 91.38 97 ASN A O 1
ATOM 758 N N . HIS A 1 98 ? -6.312 -8.813 -0.946 1.00 93.25 98 HIS A N 1
ATOM 759 C CA . HIS A 1 98 ? -7.181 -7.839 -0.300 1.00 93.25 98 HIS A CA 1
ATOM 760 C C . HIS A 1 98 ? -8.501 -7.646 -1.056 1.00 93.25 98 HIS A C 1
ATOM 762 O O . HIS A 1 98 ? -8.645 -6.767 -1.898 1.00 93.25 98 HIS A O 1
ATOM 768 N N . ARG A 1 99 ? -9.515 -8.451 -0.722 1.00 91.06 99 ARG A N 1
ATOM 769 C CA . ARG A 1 99 ? -10.810 -8.457 -1.437 1.00 91.06 99 ARG A CA 1
ATOM 770 C C . ARG A 1 99 ? -11.684 -7.214 -1.231 1.00 91.06 99 ARG A C 1
ATOM 772 O O . ARG A 1 99 ? -12.473 -6.892 -2.110 1.00 91.06 99 ARG A O 1
ATOM 779 N N . LYS A 1 100 ? -11.578 -6.547 -0.078 1.00 95.12 100 LYS A N 1
ATOM 780 C CA . LYS A 1 100 ? -12.373 -5.353 0.283 1.00 95.12 100 LYS A CA 1
ATOM 781 C C . LYS A 1 100 ? -11.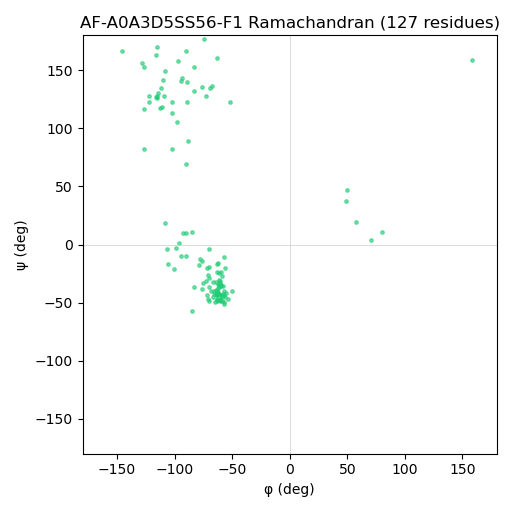544 -4.065 0.276 1.00 95.12 100 LYS A C 1
ATOM 783 O O . LYS A 1 100 ? -11.938 -3.074 0.889 1.00 95.12 100 LYS A O 1
ATOM 788 N N . VAL A 1 101 ? -10.384 -4.081 -0.381 1.00 95.81 101 VAL A N 1
ATOM 789 C CA . VAL A 1 101 ? -9.505 -2.912 -0.479 1.00 95.81 101 VAL A CA 1
ATOM 790 C C . VAL A 1 101 ? -9.275 -2.580 -1.946 1.00 95.81 101 VAL A C 1
ATOM 792 O O . VAL A 1 101 ? -8.791 -3.415 -2.703 1.00 95.81 101 VAL A O 1
ATOM 795 N N . ALA A 1 102 ? -9.616 -1.357 -2.340 1.00 94.31 102 ALA A N 1
ATOM 796 C CA . ALA A 1 102 ? -9.262 -0.806 -3.638 1.00 94.31 102 ALA A CA 1
ATOM 797 C C . ALA A 1 102 ? -7.972 0.012 -3.518 1.00 94.31 102 ALA A C 1
ATOM 799 O O . ALA A 1 102 ? -7.780 0.743 -2.545 1.00 94.31 102 ALA A O 1
ATOM 800 N N . TYR A 1 103 ? -7.108 -0.097 -4.522 1.00 93.44 103 TYR A N 1
ATOM 801 C CA . TYR A 1 103 ? -5.833 0.610 -4.576 1.00 93.44 103 TYR A CA 1
ATOM 802 C C . TYR A 1 103 ? -5.817 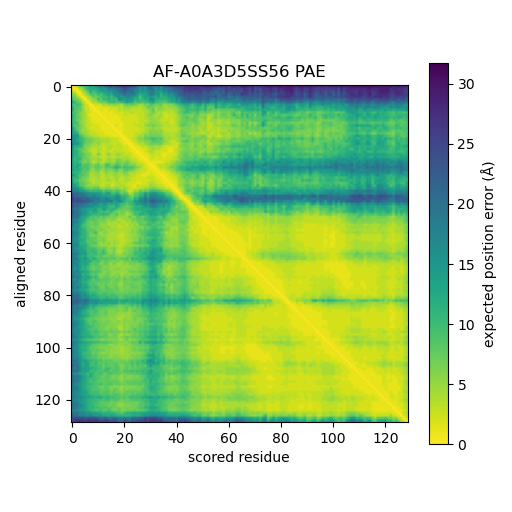1.579 -5.749 1.00 93.44 103 TYR A C 1
ATOM 804 O O . TYR A 1 103 ? -6.058 1.180 -6.887 1.00 93.44 103 TYR A O 1
ATOM 812 N N . LEU A 1 104 ? -5.508 2.841 -5.469 1.00 93.62 104 LEU A N 1
ATOM 813 C CA . LEU A 1 104 ? -5.318 3.881 -6.469 1.00 93.62 104 LEU A CA 1
ATOM 814 C C . LEU A 1 104 ? -3.848 4.299 -6.480 1.00 93.62 104 LEU A C 1
ATOM 816 O O . LEU A 1 104 ? -3.333 4.798 -5.483 1.00 93.62 104 LEU A O 1
ATOM 820 N N . PHE A 1 105 ? -3.184 4.092 -7.613 1.00 93.31 105 PHE A N 1
ATOM 821 C CA . PHE A 1 105 ? -1.781 4.448 -7.809 1.00 93.31 105 PHE A CA 1
ATOM 822 C C . PHE A 1 105 ? -1.694 5.736 -8.625 1.00 93.31 105 PHE A C 1
ATOM 824 O O . PHE A 1 105 ? -2.077 5.763 -9.796 1.00 93.31 105 PHE A O 1
ATOM 831 N N . LEU A 1 106 ? -1.216 6.802 -7.990 1.00 93.94 106 LEU A N 1
ATOM 832 C CA . LEU A 1 106 ? -1.097 8.145 -8.542 1.00 93.94 106 LEU A CA 1
ATOM 833 C C . LEU A 1 106 ? 0.368 8.573 -8.628 1.00 93.94 106 LEU A C 1
ATOM 835 O O . LEU A 1 106 ? 1.255 7.985 -8.008 1.00 93.94 106 LEU A O 1
ATOM 839 N N . GLY A 1 107 ? 0.601 9.610 -9.429 1.00 94.06 107 GLY A N 1
ATOM 840 C CA . GLY A 1 107 ? 1.879 10.301 -9.481 1.00 94.06 107 GLY A CA 1
ATOM 841 C C . GLY A 1 107 ? 2.105 11.071 -10.777 1.00 94.06 107 GLY A C 1
ATOM 842 O O . GLY A 1 107 ? 1.496 10.812 -11.822 1.00 94.06 107 GLY A O 1
ATOM 843 N N . SER A 1 108 ? 3.010 12.042 -10.702 1.00 94.75 108 SER A N 1
ATOM 844 C CA . SER A 1 108 ? 3.357 12.946 -11.802 1.00 94.75 108 SER A CA 1
ATOM 845 C C . SER A 1 108 ? 3.930 12.232 -13.036 1.00 94.75 108 SER A C 1
ATOM 847 O O . SER A 1 108 ? 3.624 12.596 -14.176 1.00 94.75 108 SER A O 1
ATOM 849 N N . ARG A 1 109 ? 4.723 11.167 -12.850 1.00 96.00 109 ARG A N 1
ATOM 850 C CA . ARG A 1 109 ? 5.381 10.434 -13.948 1.00 96.00 109 ARG A CA 1
ATOM 851 C C . ARG A 1 109 ? 4.515 9.290 -14.482 1.00 96.00 109 ARG A C 1
ATOM 853 O O . ARG A 1 109 ? 4.856 8.115 -14.354 1.00 96.00 109 ARG A O 1
ATOM 860 N N . LYS A 1 110 ? 3.418 9.641 -15.160 1.00 92.75 110 LYS A N 1
ATOM 861 C CA . LYS A 1 110 ? 2.414 8.690 -15.689 1.00 92.75 110 LYS A CA 1
ATOM 862 C C . LYS A 1 110 ? 2.998 7.525 -16.497 1.00 92.75 110 LYS A C 1
ATOM 864 O O . LYS A 1 110 ? 2.546 6.398 -16.339 1.00 92.75 110 LYS A O 1
ATOM 869 N N . HIS A 1 111 ? 4.009 7.773 -17.332 1.00 94.25 111 HIS A N 1
ATOM 870 C CA . HIS A 1 111 ? 4.637 6.727 -18.148 1.00 94.25 111 HIS A CA 1
ATOM 871 C C . HIS A 1 111 ? 5.343 5.650 -17.300 1.00 94.25 111 HIS A C 1
ATOM 873 O O . HIS A 1 111 ? 5.356 4.483 -17.688 1.00 94.25 111 HIS A O 1
ATOM 879 N N . LEU A 1 112 ? 5.895 6.011 -16.132 1.00 94.38 112 LEU A N 1
ATOM 880 C CA . LEU A 1 112 ? 6.506 5.053 -15.205 1.00 94.38 112 LEU A CA 1
ATOM 881 C C . LEU A 1 112 ? 5.437 4.189 -14.546 1.00 94.38 112 LEU A C 1
ATOM 883 O O . LEU A 1 112 ? 5.553 2.967 -14.571 1.00 94.38 112 LEU A O 1
ATOM 887 N N . ILE A 1 113 ? 4.365 4.812 -14.047 1.00 94.00 113 ILE A N 1
ATOM 888 C CA . ILE A 1 113 ? 3.219 4.089 -13.482 1.00 94.00 113 ILE A CA 1
ATOM 889 C C . ILE A 1 113 ? 2.646 3.128 -14.531 1.00 94.00 113 ILE A C 1
ATOM 891 O O . ILE A 1 113 ? 2.513 1.937 -14.269 1.00 94.00 113 ILE A O 1
ATOM 895 N N . GLN A 1 114 ? 2.393 3.597 -15.757 1.00 92.38 114 GLN A N 1
ATOM 896 C CA . GLN A 1 114 ? 1.913 2.739 -16.844 1.00 92.38 114 GLN A CA 1
ATOM 897 C C . GLN A 1 114 ? 2.850 1.558 -17.107 1.00 92.38 114 GLN A C 1
ATOM 899 O O . GLN A 1 114 ? 2.379 0.425 -17.202 1.00 92.38 114 GLN A O 1
ATOM 904 N N . LYS A 1 115 ? 4.168 1.787 -17.163 1.00 93.44 115 LYS A N 1
ATOM 905 C CA . LYS A 1 115 ? 5.149 0.709 -17.329 1.00 93.44 115 LYS A CA 1
ATOM 906 C C . LYS A 1 115 ? 5.047 -0.327 -16.207 1.00 93.44 115 LYS A C 1
ATOM 908 O O . LYS A 1 115 ? 5.072 -1.517 -16.494 1.00 93.44 115 LYS A O 1
ATOM 913 N N . MET A 1 116 ? 4.877 0.095 -14.954 1.00 93.31 116 MET A N 1
ATOM 914 C CA . MET A 1 116 ? 4.769 -0.817 -13.807 1.00 93.31 116 MET A CA 1
ATOM 915 C C . MET A 1 116 ? 3.567 -1.771 -13.903 1.00 93.31 116 MET A C 1
ATOM 917 O O . MET A 1 116 ? 3.689 -2.925 -13.493 1.00 93.31 116 MET A O 1
ATOM 921 N N . PHE A 1 117 ? 2.437 -1.328 -14.468 1.00 93.38 117 PHE A N 1
ATOM 922 C CA . PHE A 1 117 ? 1.199 -2.122 -14.532 1.00 93.38 117 PHE A CA 1
ATOM 923 C C . PHE A 1 117 ? 0.931 -2.798 -15.890 1.00 93.38 117 PHE A C 1
ATOM 925 O O . PHE A 1 117 ? 0.189 -3.782 -15.934 1.00 93.38 117 PHE A O 1
ATOM 932 N N . MET A 1 118 ? 1.534 -2.317 -16.984 1.00 93.69 118 MET A N 1
ATOM 933 C CA . MET A 1 118 ? 1.271 -2.801 -18.353 1.00 93.69 118 MET A CA 1
ATOM 934 C C . MET A 1 118 ? 2.387 -3.673 -18.943 1.00 93.69 118 MET A C 1
ATOM 936 O O . MET A 1 118 ? 2.151 -4.393 -19.914 1.00 93.69 118 MET A O 1
ATOM 940 N N . ASP A 1 119 ? 3.588 -3.654 -18.369 1.00 93.94 119 ASP A N 1
ATOM 941 C CA . ASP A 1 119 ? 4.712 -4.473 -18.829 1.00 93.94 119 ASP A CA 1
ATOM 942 C C . ASP A 1 119 ? 4.712 -5.842 -18.132 1.00 93.94 119 ASP A C 1
ATOM 944 O O . ASP A 1 119 ? 4.791 -5.932 -16.909 1.00 93.94 119 ASP A O 1
ATOM 948 N N . ARG A 1 120 ? 4.664 -6.925 -18.918 1.00 93.38 120 ARG A N 1
ATOM 949 C CA . A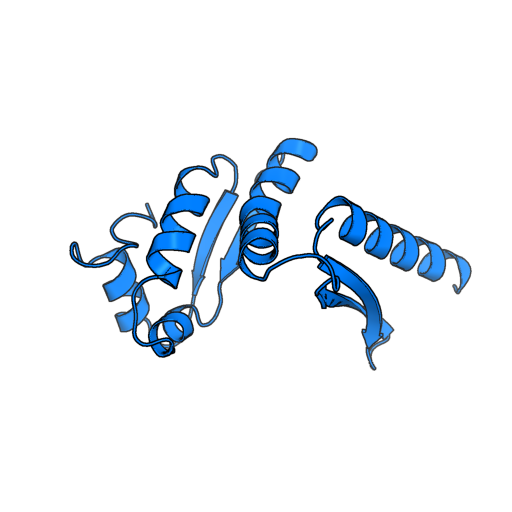RG A 1 120 ? 4.644 -8.318 -18.429 1.00 93.38 120 ARG A CA 1
ATOM 950 C C . ARG A 1 120 ? 5.864 -8.702 -17.593 1.00 93.38 120 ARG A C 1
ATOM 952 O O . ARG A 1 120 ? 5.774 -9.644 -16.812 1.00 93.38 120 ARG A O 1
ATOM 959 N N . SER A 1 121 ? 6.991 -8.013 -17.769 1.00 92.62 121 SER A N 1
ATOM 960 C CA . SER A 1 121 ? 8.219 -8.258 -17.005 1.00 92.62 121 SER A CA 1
ATOM 961 C C . SER A 1 121 ? 8.177 -7.671 -15.592 1.00 92.62 121 SER A C 1
ATOM 963 O O . SER A 1 121 ? 9.034 -7.986 -14.765 1.00 92.62 121 SER A O 1
ATOM 965 N N . ARG A 1 122 ? 7.196 -6.809 -15.299 1.00 93.94 122 ARG A N 1
ATOM 966 C CA . ARG A 1 122 ? 7.117 -6.063 -14.045 1.00 93.94 122 ARG A CA 1
ATOM 967 C C . ARG A 1 122 ? 6.257 -6.791 -13.021 1.00 93.94 122 ARG A C 1
ATOM 969 O O . ARG A 1 122 ? 5.216 -7.351 -13.380 1.00 93.94 122 ARG A O 1
ATOM 976 N N . PRO A 1 123 ? 6.617 -6.744 -11.724 1.00 94.50 123 PRO A N 1
ATOM 977 C CA . PRO A 1 123 ? 5.836 -7.434 -10.716 1.00 94.50 123 PRO A CA 1
ATOM 978 C C . PRO A 1 123 ? 4.405 -6.933 -10.646 1.00 94.50 123 PRO A C 1
ATOM 980 O O . PRO A 1 123 ? 3.547 -7.756 -10.428 1.00 94.50 123 PRO A O 1
ATOM 983 N N . LEU A 1 124 ? 4.086 -5.662 -10.883 1.00 93.50 124 LEU A N 1
ATOM 984 C CA . LEU A 1 124 ? 2.704 -5.167 -10.776 1.00 93.50 124 LEU A CA 1
ATOM 985 C C . LEU A 1 124 ? 1.855 -5.363 -12.042 1.00 93.50 124 LEU A C 1
ATOM 987 O O . LEU A 1 124 ? 0.728 -4.870 -12.103 1.00 93.50 124 LEU A O 1
ATOM 991 N N . TYR A 1 125 ? 2.338 -6.128 -13.028 1.00 92.88 125 TYR A N 1
ATOM 992 C CA . TYR A 1 125 ? 1.578 -6.416 -14.242 1.00 92.88 125 TYR A CA 1
ATOM 993 C C . TYR A 1 125 ? 0.172 -6.948 -13.934 1.00 92.88 125 TYR A C 1
ATOM 995 O O . TYR A 1 125 ? 0.035 -7.978 -13.263 1.00 92.88 125 TYR 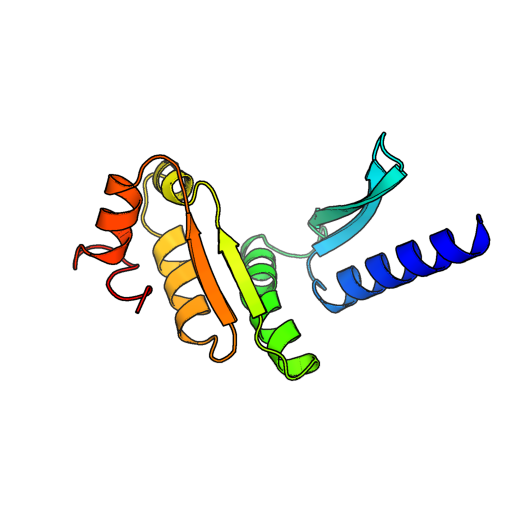A O 1
ATOM 1003 N N . ARG A 1 126 ? -0.857 -6.260 -14.456 1.00 87.62 126 ARG A N 1
ATOM 1004 C CA . ARG A 1 126 ? -2.292 -6.558 -14.246 1.00 87.62 126 ARG A CA 1
ATOM 1005 C C . ARG A 1 126 ? -2.756 -6.569 -12.784 1.00 87.62 126 ARG A C 1
ATOM 1007 O O . ARG A 1 126 ? -3.806 -7.121 -12.478 1.00 87.62 126 ARG A O 1
ATOM 1014 N N . ALA A 1 127 ? -2.008 -5.954 -11.870 1.00 83.12 127 ALA A N 1
ATOM 1015 C CA . ALA A 1 127 ? -2.468 -5.767 -10.494 1.00 83.12 127 ALA A CA 1
ATOM 1016 C C . ALA A 1 127 ? -3.504 -4.629 -10.359 1.00 83.12 127 ALA A C 1
ATOM 1018 O O . ALA A 1 127 ? -4.164 -4.531 -9.331 1.00 83.12 127 ALA A O 1
ATOM 1019 N N . GLY A 1 128 ? -3.645 -3.781 -11.386 1.00 66.38 128 GLY A N 1
ATOM 1020 C CA . GLY A 1 128 ? -4.541 -2.618 -11.412 1.00 66.38 128 GLY A CA 1
ATOM 1021 C C . GLY A 1 128 ? -5.957 -2.871 -11.945 1.00 66.38 128 GLY A C 1
ATOM 1022 O O . GLY A 1 128 ? -6.681 -1.900 -12.151 1.00 66.38 128 GLY A O 1
ATOM 1023 N N . GLY A 1 129 ? -6.349 -4.136 -12.148 1.00 55.31 129 GLY A N 1
ATOM 1024 C CA . GLY A 1 129 ? -7.546 -4.496 -12.920 1.00 55.31 129 GLY A CA 1
ATOM 1025 C C . GLY A 1 129 ? -7.248 -4.632 -14.406 1.00 55.31 129 GLY A C 1
ATOM 1026 O O . GLY A 1 129 ? -6.536 -3.762 -14.953 1.00 55.31 129 GLY A O 1
#

Solvent-accessible surface area (backbone atoms only — not comparable to full-atom values): 7618 Å² total; per-residue (Å²): 116,73,74,62,52,56,53,52,53,50,53,48,48,52,50,40,48,72,64,35,76,52,40,40,61,46,72,50,67,49,99,85,71,46,81,42,80,46,75,44,78,34,97,85,52,60,72,66,67,40,51,52,46,60,70,46,37,60,49,53,52,15,64,76,68,74,41,79,36,79,47,76,39,70,52,48,59,58,63,60,75,73,77,54,63,63,64,46,42,53,47,41,69,51,58,78,73,35,88,48,48,48,79,45,83,39,49,90,59,53,71,55,50,48,46,40,37,70,34,86,91,32,67,34,39,64,70,81,112

Radius of gyration: 17.25 Å; Cα contacts (8 Å, |Δi|>4): 150; chains: 1; bounding box: 34×35×46 Å

Secondary structure (DSSP, 8-state):
-HHHHHHHHHHHHHHHHHH-SSEEEEEEE-TTS-EEEEEEEPTTS-HHHHHHHHHHHHHHHHHHHT--EEEEE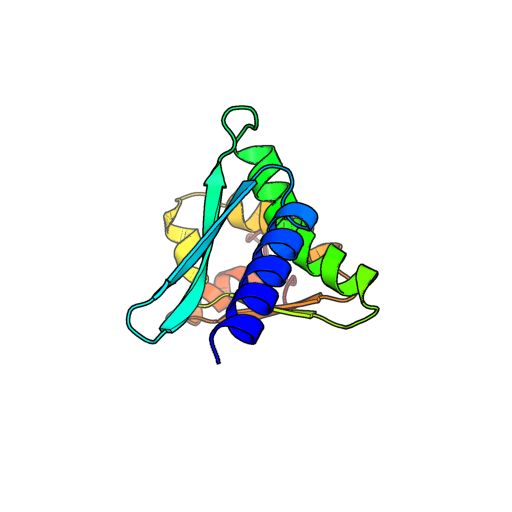TTGGGGGGGSSSHHHHHHHHHHTT-TTEEEEE--S-HHHHHHHHH-TTSTTTTTT-

Sequence (129 aa):
ITHSMSSSVGKLLETGKRLFSNLAPSVTIDEEGKPEMNFGFSKHTGLAPALDEVLETPAKIAAKHDRNVVIVFDEFQQVLEYGNDRVEKKLRSVIQNHRKVAYLFLGSRKHLIQKMFMDRSRPLYRAGG

Foldseek 3Di:
DVVVVVVVLVVVCVVCCVQQVQWDWDWDADPVRDIDIDTHGDPPDDPVVRVVSVLCSQLVVCVVVVAAEEAEDEQQLVVCVVVDQVVLQVNLVRLVPRPRYAYHYYYDCVVSVCCQAPPPVHSNDVVND

pLDDT: mean 85.6, std 10.98, range [47.41, 96.0]